Protein AF-A0A0J7KAT3-F1 (afdb_monomer_lite)

Secondary structure (DSSP, 8-state):
---HHHHHHHHHHHHHHHHHHHH------SSPPP--SGGGSHHHHHHHHHHHHHHHHHHTTSS-HHHHHHHHHHHHHHHHHHHHHHHHHHHHHHHHHHHTT-HHHHHHHHHHT-SS----------HHHHHHHHHHHHTTTTTTTTTTTTSSTTTSGGGS---SSTTS----------

Sequence (178 aa):
MDDVKTSWQKIRTNIMGAAEEALGKRKSSSNGRRNNTPWFRKEVRTLAEKKRYAYLQYRSKTITYREYKEVRNRVNEAIRQIKRDFWEKFSADMEYDLYGAQKRVWNMLRNRRKHVNELVQTTRITTDEWEKHFMELYKDDTGREETDNACEEEEEEARTPLLTRMTTLLTPKKYKGQ

Radius of gyration: 32.38 Å; chains: 1; bounding box: 51×66×101 Å

Structure (mmCIF, N/CA/C/O backbone):
data_AF-A0A0J7KAT3-F1
#
_entry.id   AF-A0A0J7KAT3-F1
#
loop_
_atom_site.group_PDB
_atom_site.id
_atom_site.type_symbol
_atom_site.label_atom_id
_atom_site.label_alt_id
_atom_site.label_comp_id
_atom_site.label_asym_id
_atom_site.label_entity_id
_atom_site.label_seq_id
_atom_site.pdbx_PDB_ins_code
_atom_site.Cartn_x
_atom_site.Cartn_y
_atom_site.Cartn_z
_atom_site.occupancy
_atom_site.B_iso_or_equiv
_atom_site.auth_seq_id
_atom_site.auth_comp_id
_atom_site.auth_asym_id
_atom_site.auth_atom_id
_atom_site.pdbx_PDB_model_num
ATOM 1 N N . MET A 1 1 ? 26.403 31.384 -46.906 1.00 66.12 1 MET A N 1
ATOM 2 C CA . MET A 1 1 ? 26.076 32.159 -45.694 1.00 66.12 1 MET A CA 1
ATOM 3 C C . MET A 1 1 ? 24.732 31.659 -45.230 1.00 66.12 1 MET A C 1
ATOM 5 O O . MET A 1 1 ? 23.780 31.773 -45.990 1.00 66.12 1 MET A O 1
ATOM 9 N N . ASP A 1 2 ? 24.683 31.007 -44.073 1.00 72.50 2 ASP A N 1
ATOM 10 C CA . ASP A 1 2 ? 23.401 30.577 -43.522 1.00 72.50 2 ASP A CA 1
ATOM 11 C C . ASP A 1 2 ? 22.597 31.822 -43.144 1.00 72.50 2 ASP A C 1
ATOM 13 O O . ASP A 1 2 ? 23.120 32.720 -42.484 1.00 72.50 2 ASP A O 1
ATOM 17 N N . ASP A 1 3 ? 21.335 31.875 -43.566 1.00 90.75 3 ASP A N 1
ATOM 18 C CA . ASP A 1 3 ? 20.399 32.901 -43.119 1.00 90.75 3 ASP A CA 1
ATOM 19 C C . ASP A 1 3 ? 20.289 32.862 -41.581 1.00 90.75 3 ASP A C 1
ATOM 21 O O . ASP A 1 3 ? 20.411 31.799 -40.954 1.00 90.75 3 ASP A O 1
ATOM 25 N N . VAL A 1 4 ? 20.057 34.020 -40.963 1.00 89.75 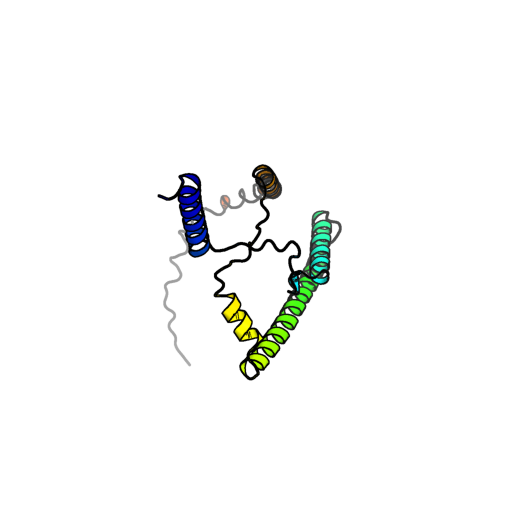4 VAL A N 1
ATOM 26 C CA . VAL A 1 4 ? 19.987 34.193 -39.501 1.00 89.75 4 VAL A CA 1
ATOM 27 C C . VAL A 1 4 ? 18.943 33.255 -38.890 1.00 89.75 4 VAL A C 1
ATOM 29 O O . VAL A 1 4 ? 19.113 32.720 -37.794 1.00 89.75 4 VAL A O 1
ATOM 32 N N . LYS A 1 5 ? 17.868 32.984 -39.631 1.00 91.44 5 LYS A N 1
ATOM 33 C CA . LYS A 1 5 ? 16.830 32.044 -39.216 1.00 91.44 5 LYS A CA 1
ATOM 34 C C . LYS A 1 5 ? 17.350 30.608 -39.148 1.00 91.44 5 LYS A C 1
ATOM 36 O O . LYS A 1 5 ? 17.100 29.909 -38.167 1.00 91.44 5 LYS A O 1
ATOM 41 N N . THR A 1 6 ? 18.110 30.178 -40.153 1.00 90.50 6 THR A N 1
ATOM 42 C CA . THR A 1 6 ? 18.722 28.841 -40.206 1.00 90.50 6 THR A CA 1
ATOM 43 C C . THR A 1 6 ? 19.768 28.629 -39.117 1.00 90.50 6 THR A C 1
ATOM 45 O O . THR A 1 6 ? 19.802 27.552 -38.521 1.00 90.50 6 THR A O 1
ATOM 48 N N . SER A 1 7 ? 20.593 29.633 -38.812 1.00 90.94 7 SER A N 1
ATOM 49 C CA . SER A 1 7 ? 21.585 29.529 -37.734 1.00 90.94 7 SER A CA 1
ATOM 50 C C . SER A 1 7 ? 20.919 29.442 -36.357 1.00 90.94 7 SER A C 1
ATOM 52 O O . SER A 1 7 ? 21.276 28.574 -35.557 1.00 90.94 7 SER A O 1
ATOM 54 N N . TRP A 1 8 ? 19.872 30.235 -36.111 1.00 92.12 8 TRP A N 1
ATOM 55 C CA . TRP A 1 8 ? 19.078 30.147 -34.883 1.00 92.12 8 TRP A CA 1
ATOM 56 C C . TRP A 1 8 ? 18.412 28.777 -34.704 1.00 92.12 8 TRP A C 1
ATOM 58 O O . TRP A 1 8 ? 18.391 28.213 -33.607 1.00 92.12 8 TRP A O 1
ATOM 68 N N . GLN A 1 9 ? 17.906 28.197 -35.793 1.00 94.12 9 GLN A N 1
ATOM 69 C CA . GLN A 1 9 ? 17.259 26.888 -35.758 1.00 94.12 9 GLN A CA 1
ATOM 70 C C . GLN A 1 9 ? 18.245 25.774 -35.385 1.00 94.12 9 GLN A C 1
ATOM 72 O O . GLN A 1 9 ? 17.905 24.929 -34.559 1.00 94.12 9 GLN A O 1
ATOM 77 N N . LYS A 1 10 ? 19.480 25.830 -35.906 1.00 94.56 10 LYS A N 1
ATOM 78 C CA . LYS A 1 10 ? 20.571 24.905 -35.547 1.00 94.56 10 LYS A CA 1
ATOM 79 C C . LYS A 1 10 ? 20.957 25.009 -34.067 1.00 94.56 10 LYS A C 1
ATOM 81 O O . LYS A 1 10 ? 21.149 23.992 -33.402 1.00 94.56 10 LYS A O 1
ATOM 86 N N . ILE A 1 11 ? 21.029 26.226 -33.524 1.00 93.50 11 ILE A N 1
ATOM 87 C CA . ILE A 1 11 ? 21.316 26.444 -32.096 1.00 93.50 11 ILE A CA 1
ATOM 88 C C . ILE A 1 11 ? 20.208 25.832 -31.239 1.00 93.50 11 ILE A C 1
ATOM 90 O O . ILE A 1 11 ? 20.484 25.071 -30.313 1.00 93.50 11 ILE A O 1
ATOM 94 N N . ARG A 1 12 ? 18.944 26.100 -31.583 1.00 94.00 12 ARG A N 1
ATOM 95 C CA . ARG A 1 12 ? 17.797 25.544 -30.864 1.00 94.00 12 ARG A CA 1
ATOM 96 C C . ARG A 1 12 ? 17.800 24.016 -30.873 1.00 94.00 12 ARG A C 1
ATOM 98 O O . ARG A 1 12 ? 17.580 23.420 -29.823 1.00 94.00 12 ARG A O 1
ATOM 105 N N . THR A 1 13 ? 18.051 23.377 -32.018 1.00 95.19 13 THR A N 1
ATOM 106 C CA . THR A 1 13 ? 18.095 21.907 -32.100 1.00 95.19 13 THR A CA 1
ATOM 107 C C . THR A 1 13 ? 19.231 21.323 -31.275 1.00 95.19 13 THR A C 1
ATOM 109 O O . THR A 1 13 ? 19.022 20.316 -30.608 1.00 95.19 13 THR A O 1
ATOM 112 N N . ASN A 1 14 ? 20.397 21.972 -31.254 1.00 93.62 14 ASN A N 1
ATOM 113 C CA . ASN A 1 14 ? 21.536 21.510 -30.464 1.00 93.62 14 ASN A CA 1
ATOM 114 C C . ASN A 1 14 ? 21.276 21.644 -28.961 1.00 93.62 14 ASN A C 1
ATOM 116 O O . ASN A 1 14 ? 21.549 20.710 -28.215 1.00 93.62 14 ASN A O 1
ATOM 120 N N . ILE A 1 15 ? 20.689 22.762 -28.521 1.00 92.62 15 ILE A N 1
ATOM 121 C CA . ILE A 1 15 ? 20.304 22.957 -27.116 1.00 92.62 15 ILE A CA 1
ATOM 122 C C . ILE A 1 15 ? 19.255 21.923 -26.705 1.00 92.62 15 ILE A C 1
ATOM 124 O O . ILE A 1 15 ? 19.382 21.307 -25.651 1.00 92.62 15 ILE A O 1
ATOM 128 N N . MET A 1 16 ? 18.231 21.704 -27.536 1.00 88.88 16 MET A N 1
ATOM 129 C CA . MET A 1 16 ? 17.208 20.700 -27.244 1.00 88.88 16 MET A CA 1
ATOM 130 C C . MET A 1 16 ? 17.791 19.283 -27.234 1.00 88.88 16 MET A C 1
ATOM 132 O O . MET A 1 16 ? 17.466 18.525 -26.331 1.00 88.88 16 MET A O 1
ATOM 136 N N . GLY A 1 17 ? 18.684 18.938 -28.166 1.00 87.81 17 GLY A N 1
ATOM 137 C CA . GLY A 1 17 ? 19.361 17.638 -28.200 1.00 87.81 17 GLY A CA 1
ATOM 138 C C . GLY A 1 17 ? 20.248 17.400 -26.978 1.00 87.81 17 GLY A C 1
ATOM 139 O O . GLY A 1 17 ? 20.122 16.367 -26.329 1.00 87.81 17 GLY A O 1
ATOM 140 N N . ALA A 1 18 ? 21.065 18.386 -26.599 1.00 87.50 18 ALA A N 1
ATOM 141 C CA . ALA A 1 18 ? 21.905 18.312 -25.404 1.00 87.50 18 ALA A CA 1
ATOM 142 C C . ALA A 1 18 ? 21.069 18.214 -24.118 1.00 87.50 18 ALA A C 1
ATOM 144 O O . ALA A 1 18 ? 21.393 17.442 -23.218 1.00 87.50 18 ALA A O 1
ATOM 145 N N . ALA A 1 19 ? 19.959 18.955 -24.035 1.00 80.06 19 ALA A N 1
ATOM 146 C CA . ALA A 1 19 ? 19.030 18.855 -22.914 1.00 80.06 19 ALA A CA 1
ATOM 147 C C . ALA A 1 19 ? 18.338 17.484 -22.868 1.00 80.06 19 ALA A C 1
ATOM 149 O O . ALA A 1 19 ? 18.191 16.912 -21.793 1.00 80.06 19 ALA A O 1
ATOM 150 N N . GLU A 1 20 ? 17.934 16.936 -24.015 1.00 79.81 20 GLU A N 1
ATOM 151 C CA . GLU A 1 20 ? 17.349 15.596 -24.110 1.00 79.81 20 GLU A CA 1
ATOM 152 C C . GLU A 1 20 ? 18.348 14.494 -23.737 1.00 79.81 20 GLU A C 1
ATOM 154 O O . GLU A 1 20 ? 17.946 13.506 -23.129 1.00 79.81 20 GLU A O 1
ATOM 159 N N . GLU A 1 21 ? 19.629 14.653 -24.064 1.00 78.06 21 GLU A N 1
ATOM 160 C CA . GLU A 1 21 ? 20.694 13.713 -23.703 1.00 78.06 21 GLU A CA 1
ATOM 161 C C . GLU A 1 21 ? 21.039 13.784 -22.208 1.00 78.06 21 GLU A C 1
ATOM 163 O O . GLU A 1 21 ? 21.147 12.749 -21.550 1.00 78.06 21 GLU A O 1
ATOM 168 N N . ALA A 1 22 ? 21.143 14.994 -21.651 1.00 73.75 22 ALA A N 1
ATOM 169 C CA . ALA A 1 22 ? 21.485 15.206 -20.247 1.00 73.75 22 ALA A CA 1
ATOM 170 C C . ALA A 1 22 ? 20.321 14.907 -19.284 1.00 73.75 22 ALA A C 1
ATOM 172 O O . ALA A 1 22 ? 20.538 14.358 -18.204 1.00 73.75 22 ALA A O 1
ATOM 173 N N . LEU A 1 23 ? 19.089 15.285 -19.648 1.00 76.44 23 LEU A N 1
ATOM 174 C CA . LEU A 1 23 ? 17.908 15.205 -18.775 1.00 76.44 23 LEU A CA 1
ATOM 175 C C . LEU A 1 23 ? 16.941 14.070 -19.152 1.00 76.44 23 LEU A C 1
ATOM 177 O O . LEU A 1 23 ? 16.124 13.664 -18.323 1.00 76.44 23 LEU A O 1
ATOM 181 N N . GLY A 1 24 ? 17.004 13.553 -20.384 1.00 68.50 24 GLY A N 1
ATOM 182 C CA . GLY A 1 24 ? 16.066 12.556 -20.904 1.00 68.50 24 GLY A CA 1
ATOM 183 C C . GLY A 1 24 ? 14.712 13.132 -21.357 1.00 68.50 24 GLY A C 1
ATOM 184 O O . GLY A 1 24 ? 14.418 14.320 -21.229 1.00 68.50 24 GLY A O 1
ATOM 185 N N . LYS A 1 25 ? 13.836 12.264 -21.890 1.00 65.81 25 LYS A N 1
ATOM 186 C CA . LYS A 1 25 ? 12.452 12.599 -22.300 1.00 65.81 25 LYS A CA 1
ATOM 187 C C . LYS A 1 25 ? 11.424 12.004 -21.347 1.00 65.81 25 LYS A C 1
ATOM 189 O O . LYS A 1 25 ? 11.468 10.818 -21.054 1.00 65.81 25 LYS A O 1
ATOM 194 N N . ARG A 1 26 ? 10.420 12.782 -20.939 1.00 65.31 26 ARG A N 1
ATOM 195 C CA . ARG A 1 26 ? 9.310 12.320 -20.085 1.00 65.31 26 ARG A CA 1
ATOM 196 C C . ARG A 1 26 ? 8.191 11.683 -20.919 1.00 65.31 26 ARG A C 1
ATOM 198 O O . ARG A 1 26 ? 7.730 12.278 -21.886 1.00 65.31 26 ARG A O 1
ATOM 205 N N . LYS A 1 27 ? 7.664 10.528 -20.495 1.00 61.75 27 LYS A N 1
ATOM 206 C CA . LYS A 1 27 ? 6.363 10.018 -20.974 1.00 61.75 27 LYS A CA 1
ATOM 207 C C . LYS A 1 27 ? 5.279 10.311 -19.939 1.00 61.75 27 LYS A C 1
ATOM 209 O O . LYS A 1 27 ? 5.275 9.721 -18.863 1.00 61.75 27 LYS A O 1
ATOM 214 N N . SER A 1 28 ? 4.345 11.206 -20.257 1.00 57.84 28 SER A N 1
ATOM 215 C CA . SER A 1 28 ? 3.089 11.328 -19.514 1.00 57.84 28 SER A CA 1
ATOM 216 C C . SER A 1 28 ? 2.139 10.217 -19.966 1.00 57.84 28 SER A C 1
ATOM 218 O O . SER A 1 28 ? 1.428 10.366 -20.956 1.00 57.84 28 SER A O 1
ATOM 220 N N . SER A 1 29 ? 2.150 9.075 -19.278 1.00 58.81 29 SER A N 1
ATOM 221 C CA . SER A 1 29 ? 1.086 8.082 -19.450 1.00 58.81 29 SER A CA 1
ATOM 222 C C . SER A 1 29 ? -0.119 8.535 -18.630 1.00 58.81 29 SER A C 1
ATOM 224 O O . SER A 1 29 ? -0.054 8.517 -17.404 1.00 58.81 29 SER A O 1
ATOM 226 N N . SER A 1 30 ? -1.209 8.948 -19.282 1.00 57.44 30 SER A N 1
ATOM 227 C CA . SER A 1 30 ? -2.484 9.251 -18.606 1.00 57.44 30 SER A CA 1
ATOM 228 C C . SER A 1 30 ? -3.140 8.001 -18.006 1.00 57.44 30 SER A C 1
ATOM 230 O O . SER A 1 30 ? -3.940 8.105 -17.083 1.00 57.44 30 SER A O 1
ATOM 232 N N . ASN A 1 31 ? -2.750 6.810 -18.471 1.00 57.25 31 ASN A N 1
ATOM 233 C CA . ASN A 1 31 ? -3.148 5.531 -17.897 1.00 57.25 31 ASN A CA 1
ATOM 234 C C . ASN A 1 31 ? -2.026 4.991 -17.005 1.00 57.25 31 ASN A C 1
ATOM 236 O O . ASN A 1 31 ? -1.170 4.213 -17.436 1.00 57.25 31 ASN A O 1
ATOM 240 N N . GLY A 1 32 ? -2.016 5.418 -15.744 1.00 58.28 32 GLY A N 1
ATOM 241 C CA . GLY A 1 32 ? -1.251 4.736 -14.706 1.00 58.28 32 GLY A CA 1
ATOM 242 C C . GLY A 1 32 ? -1.762 3.301 -14.576 1.00 58.28 32 GLY A C 1
ATOM 243 O O . GLY A 1 32 ? -2.956 3.071 -14.375 1.00 58.28 32 GLY A O 1
ATOM 244 N N . ARG A 1 33 ? -0.879 2.310 -14.727 1.00 63.38 33 ARG A N 1
ATOM 245 C CA . ARG A 1 33 ? -1.241 0.918 -14.432 1.00 63.38 33 ARG A CA 1
ATOM 246 C C . ARG A 1 33 ? -1.667 0.857 -12.968 1.00 63.38 33 ARG A C 1
ATOM 248 O O . ARG A 1 33 ? -0.940 1.333 -12.103 1.00 63.38 33 ARG A O 1
ATOM 255 N N . ARG A 1 34 ? -2.840 0.282 -12.689 1.00 62.41 34 ARG A N 1
ATOM 256 C CA . ARG A 1 34 ? -3.306 0.079 -11.310 1.00 62.41 34 ARG A CA 1
ATOM 257 C C . ARG A 1 34 ? -2.234 -0.692 -10.539 1.00 62.41 34 ARG A C 1
ATOM 259 O O . ARG A 1 34 ? -1.730 -1.698 -11.043 1.00 62.41 34 ARG A O 1
ATOM 266 N N . ASN A 1 35 ? -1.894 -0.226 -9.338 1.00 63.25 35 ASN A N 1
ATOM 267 C CA . ASN A 1 35 ? -0.923 -0.903 -8.484 1.00 63.25 35 ASN A CA 1
ATOM 268 C C . ASN A 1 35 ? -1.417 -2.334 -8.219 1.00 63.25 35 ASN A C 1
ATOM 270 O O . ASN A 1 35 ? -2.425 -2.534 -7.547 1.00 63.25 35 ASN A O 1
ATOM 274 N N . ASN A 1 36 ? -0.731 -3.331 -8.785 1.00 70.94 36 ASN A N 1
ATOM 275 C CA . ASN A 1 36 ? -1.149 -4.736 -8.707 1.00 70.94 36 ASN A CA 1
ATOM 276 C C . ASN A 1 36 ? -0.778 -5.391 -7.364 1.00 70.94 36 ASN A C 1
ATOM 278 O O . ASN A 1 36 ? -1.088 -6.559 -7.124 1.00 70.94 36 ASN A O 1
ATOM 282 N N . THR A 1 37 ? -0.09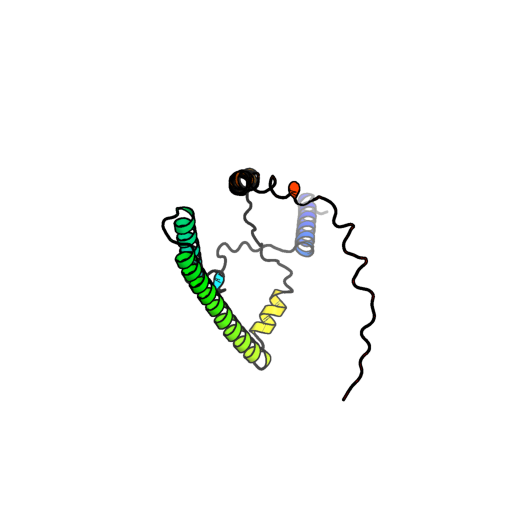2 -4.665 -6.479 1.00 82.81 37 THR A N 1
ATOM 283 C CA . THR A 1 37 ? 0.280 -5.228 -5.188 1.00 82.81 37 THR A CA 1
ATOM 284 C C . THR A 1 37 ? -0.967 -5.419 -4.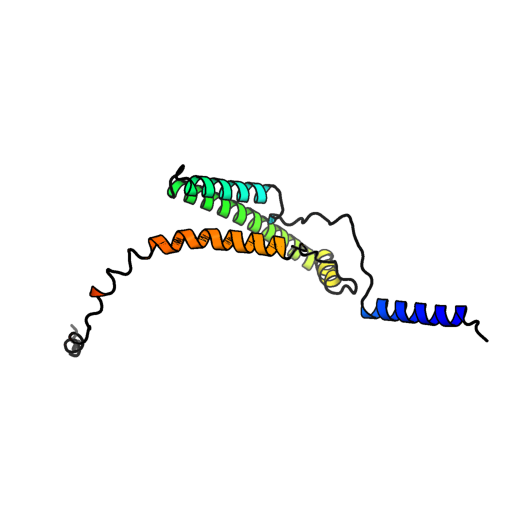316 1.00 82.81 37 THR A C 1
ATOM 286 O O . THR A 1 37 ? -1.877 -4.582 -4.320 1.00 82.81 37 THR A O 1
ATOM 289 N N . PRO A 1 38 ? -1.040 -6.520 -3.552 1.00 85.31 38 PRO A N 1
ATOM 290 C CA . PRO A 1 38 ? -2.240 -6.881 -2.803 1.00 85.31 38 PRO A CA 1
ATOM 291 C C . PRO A 1 38 ? -2.707 -5.815 -1.812 1.00 85.31 38 PRO A C 1
ATOM 293 O O . PRO A 1 38 ? -3.902 -5.676 -1.578 1.00 85.31 38 PRO A O 1
ATOM 296 N N . TRP A 1 39 ? -1.785 -5.029 -1.249 1.00 87.12 39 TRP A N 1
ATOM 297 C CA . TRP A 1 39 ? -2.115 -4.002 -0.257 1.00 87.12 39 TRP A CA 1
ATOM 298 C C . TRP A 1 39 ? -2.792 -2.751 -0.830 1.00 87.12 39 TRP A C 1
ATOM 300 O O . TRP A 1 39 ? -3.345 -1.978 -0.055 1.00 87.12 39 TRP A O 1
ATOM 310 N N . PHE A 1 40 ? -2.810 -2.565 -2.155 1.00 84.75 40 PHE A N 1
ATOM 311 C CA . PHE A 1 40 ? -3.611 -1.520 -2.811 1.00 84.75 40 PHE A CA 1
ATOM 312 C C . PHE A 1 40 ? -4.934 -2.050 -3.382 1.00 84.75 40 PHE A C 1
ATOM 314 O O . PHE A 1 40 ? -5.673 -1.310 -4.035 1.00 84.75 40 PHE A O 1
ATOM 321 N N . ARG A 1 41 ? -5.266 -3.325 -3.139 1.00 88.50 41 ARG A N 1
ATOM 322 C CA . ARG A 1 41 ? -6.544 -3.905 -3.562 1.00 88.50 41 ARG A CA 1
ATOM 323 C C . ARG A 1 41 ? -7.689 -3.440 -2.667 1.00 88.50 41 ARG A C 1
ATOM 325 O O . ARG A 1 41 ? -7.508 -3.104 -1.495 1.00 88.50 41 ARG A O 1
ATOM 332 N N . LYS A 1 42 ? -8.902 -3.494 -3.225 1.00 89.94 42 LYS A N 1
ATOM 333 C CA . LYS A 1 42 ? -10.146 -3.132 -2.529 1.00 89.94 42 LYS A CA 1
ATOM 334 C C . LYS A 1 42 ? -10.336 -3.928 -1.231 1.00 89.94 42 LYS A C 1
ATOM 336 O O . LYS A 1 42 ? -10.783 -3.364 -0.245 1.00 89.94 42 LYS A O 1
ATOM 341 N N . GLU A 1 43 ? -9.934 -5.195 -1.201 1.00 92.19 43 GLU A N 1
ATOM 342 C CA . GLU A 1 43 ? -10.047 -6.070 -0.024 1.00 92.19 43 GLU A CA 1
ATOM 343 C C . GLU A 1 43 ? -9.276 -5.527 1.189 1.00 92.19 43 GLU A C 1
ATOM 345 O O . GLU A 1 43 ? -9.846 -5.347 2.266 1.00 92.19 43 GLU A O 1
ATOM 350 N N . VAL A 1 44 ? -7.999 -5.171 1.008 1.00 94.00 44 VAL A N 1
ATOM 351 C CA . VAL A 1 44 ? -7.167 -4.611 2.087 1.00 94.00 44 VAL A CA 1
ATOM 352 C C . VAL A 1 44 ? -7.700 -3.253 2.529 1.00 94.00 44 VAL A C 1
ATOM 354 O O . VAL A 1 44 ? -7.718 -2.961 3.725 1.00 94.00 44 VAL A O 1
ATOM 357 N N . ARG A 1 45 ? -8.224 -2.459 1.589 1.00 93.50 45 ARG A N 1
ATOM 358 C CA . ARG A 1 45 ? -8.910 -1.204 1.905 1.00 93.50 45 ARG A CA 1
ATOM 359 C C . ARG A 1 45 ? -10.136 -1.435 2.792 1.00 93.50 45 ARG A C 1
ATOM 361 O O . ARG A 1 45 ? -10.241 -0.794 3.830 1.00 93.50 45 ARG A O 1
ATOM 368 N N . THR A 1 46 ? -11.001 -2.394 2.459 1.00 95.62 46 THR A N 1
ATOM 369 C CA . THR A 1 46 ? -12.180 -2.707 3.287 1.00 95.62 46 THR A CA 1
ATOM 370 C C . THR A 1 46 ? -11.804 -3.236 4.671 1.00 95.62 46 THR A C 1
ATOM 372 O O . THR A 1 46 ? -12.469 -2.927 5.656 1.00 95.62 46 THR A O 1
ATOM 375 N N . LEU A 1 47 ? -10.713 -4.000 4.782 1.00 96.06 47 LEU A N 1
ATOM 376 C CA . LEU A 1 47 ? -10.192 -4.469 6.067 1.00 96.06 47 LEU A CA 1
ATOM 377 C C . LEU A 1 47 ? -9.682 -3.297 6.919 1.00 96.06 47 LEU A C 1
ATOM 379 O O . LEU A 1 47 ? -9.996 -3.208 8.107 1.00 96.06 47 LEU A O 1
ATOM 383 N N . ALA A 1 48 ? -8.947 -2.367 6.307 1.00 94.81 48 ALA A N 1
ATOM 384 C CA . ALA A 1 48 ? -8.488 -1.150 6.969 1.00 94.81 48 ALA A CA 1
ATOM 385 C C . ALA A 1 48 ? -9.662 -0.257 7.411 1.00 94.81 48 ALA A C 1
ATOM 387 O O . ALA A 1 48 ? -9.652 0.252 8.532 1.00 94.81 48 ALA A O 1
ATOM 388 N N . GLU A 1 49 ? -10.701 -0.130 6.582 1.00 95.44 49 GLU A N 1
ATOM 389 C CA . GLU A 1 49 ? -11.938 0.588 6.911 1.00 95.44 49 GLU A CA 1
ATOM 390 C C . GLU A 1 49 ? -12.667 -0.055 8.102 1.00 95.44 49 GLU A C 1
ATOM 392 O O . GLU A 1 49 ? -13.035 0.658 9.033 1.00 95.44 49 GLU A O 1
ATOM 397 N N . LYS A 1 50 ? -12.780 -1.393 8.161 1.00 95.81 50 LYS A N 1
ATOM 398 C CA . LYS A 1 50 ? -13.350 -2.108 9.324 1.00 95.81 50 LYS A CA 1
ATOM 399 C C . LYS A 1 50 ? -12.583 -1.825 10.616 1.00 95.81 50 LYS A C 1
ATOM 401 O O . LYS A 1 50 ? -13.190 -1.576 11.655 1.00 95.81 50 LYS A O 1
ATOM 406 N N . LYS A 1 51 ? -11.248 -1.831 10.557 1.00 96.31 51 LYS A N 1
ATOM 407 C CA . LYS A 1 51 ? -10.395 -1.498 11.709 1.00 96.31 51 LYS A CA 1
ATOM 408 C C . LYS A 1 51 ? -10.575 -0.044 12.151 1.00 96.31 51 LYS A C 1
ATOM 410 O O . LYS A 1 51 ? -10.640 0.210 13.350 1.00 96.31 51 LYS A O 1
ATOM 415 N N . ARG A 1 52 ? -10.677 0.893 11.202 1.00 95.75 52 ARG A N 1
ATOM 416 C CA . ARG A 1 52 ? -10.956 2.309 11.486 1.00 95.75 52 ARG A CA 1
ATOM 417 C C . ARG A 1 52 ? -12.331 2.483 12.130 1.00 95.75 52 ARG A C 1
ATOM 419 O O . ARG A 1 52 ? -12.432 3.178 13.131 1.00 95.75 52 ARG A O 1
ATOM 426 N N . TYR A 1 53 ? -13.363 1.832 11.597 1.00 95.88 53 TYR A N 1
ATOM 427 C CA . TYR A 1 53 ? -14.722 1.902 12.133 1.00 95.88 53 TYR A CA 1
ATOM 428 C C . TYR A 1 53 ? -14.802 1.364 13.567 1.00 95.88 53 TYR A C 1
ATOM 430 O O . TYR A 1 53 ? -15.328 2.043 14.442 1.00 95.88 53 TYR A O 1
ATOM 438 N N . ALA A 1 54 ? -14.190 0.208 13.840 1.00 94.19 54 ALA A N 1
ATOM 439 C CA . ALA A 1 54 ? -14.121 -0.339 15.195 1.00 94.19 54 ALA A CA 1
ATOM 440 C C . ALA A 1 54 ? -13.362 0.588 16.162 1.00 94.19 54 ALA A C 1
ATOM 442 O O . ALA A 1 54 ? -13.759 0.743 17.311 1.00 94.19 54 ALA A O 1
ATOM 443 N N . TYR A 1 55 ? -12.293 1.248 15.704 1.00 94.75 55 TYR A N 1
ATOM 444 C CA . TYR A 1 55 ? -11.601 2.246 16.521 1.00 94.75 55 TYR A CA 1
ATOM 445 C C . TYR A 1 55 ? -12.491 3.458 16.835 1.00 94.75 55 TYR A C 1
ATOM 447 O O . TYR A 1 55 ? -12.508 3.909 17.976 1.00 94.75 55 TYR A O 1
ATOM 455 N N . LEU A 1 56 ? -13.266 3.953 15.863 1.00 96.56 56 LEU A N 1
ATOM 456 C CA . LEU A 1 56 ? -14.214 5.050 16.087 1.00 96.56 56 LEU A CA 1
ATOM 457 C C . LEU A 1 56 ? -15.304 4.662 17.091 1.00 96.56 56 LEU A C 1
ATOM 459 O O . LEU A 1 56 ? -15.584 5.448 17.987 1.00 96.56 56 LEU A O 1
ATOM 463 N N . GLN A 1 57 ? -15.850 3.446 16.996 1.00 94.88 57 GLN A N 1
ATOM 464 C CA . GLN A 1 57 ? -16.825 2.930 17.964 1.00 94.88 57 GLN A CA 1
ATOM 465 C C . GLN A 1 57 ? -16.245 2.795 19.378 1.00 94.88 57 GLN A C 1
ATOM 467 O O . GLN A 1 57 ? -16.936 3.031 20.368 1.00 94.88 57 GLN A O 1
ATOM 472 N N . TYR A 1 58 ? -14.973 2.409 19.487 1.00 94.62 58 TYR A N 1
ATOM 473 C CA . TYR A 1 58 ? -14.270 2.361 20.767 1.00 94.62 58 TYR A CA 1
ATOM 474 C C . TYR A 1 58 ? -14.034 3.773 21.322 1.00 94.62 58 TYR A C 1
ATOM 476 O O . TYR A 1 58 ? -14.292 4.021 22.498 1.00 94.62 58 TYR A O 1
ATOM 484 N N . ARG A 1 59 ? -13.620 4.723 20.469 1.00 94.25 59 ARG A N 1
ATOM 485 C CA . ARG A 1 59 ? -13.438 6.140 20.834 1.00 94.25 59 ARG A CA 1
ATOM 486 C C . ARG A 1 59 ? -14.756 6.777 21.287 1.00 94.25 59 ARG A C 1
ATOM 488 O O . ARG A 1 59 ? -14.749 7.537 22.248 1.00 94.25 59 ARG A O 1
ATOM 495 N N . SER A 1 60 ? -15.884 6.420 20.666 1.00 93.25 60 SER A N 1
ATOM 496 C CA . SER A 1 60 ? -17.230 6.843 21.082 1.00 93.25 60 SER A CA 1
ATOM 497 C C . SER A 1 60 ? -17.804 6.044 22.262 1.00 93.25 60 SER A C 1
ATOM 499 O O . SER A 1 60 ? -18.975 6.221 22.590 1.00 93.25 60 SER A O 1
ATOM 501 N N . LYS A 1 61 ? -17.011 5.164 22.899 1.00 91.62 61 LYS A N 1
ATOM 502 C CA . LYS A 1 61 ? -17.394 4.295 24.033 1.00 91.62 61 LYS A CA 1
ATOM 503 C C . LYS A 1 61 ? -18.610 3.394 23.757 1.00 91.62 61 LYS A C 1
ATOM 505 O O . LYS A 1 61 ? -19.274 2.941 24.683 1.00 91.62 61 LYS A O 1
ATOM 510 N N . THR A 1 62 ? -18.898 3.120 22.486 1.00 92.31 62 THR A N 1
ATOM 511 C CA . THR A 1 62 ? -20.009 2.258 22.055 1.00 92.31 62 THR A CA 1
ATOM 512 C C . THR A 1 62 ? -19.662 0.777 22.188 1.00 92.31 62 THR A C 1
ATOM 514 O O . THR A 1 62 ? -20.542 -0.038 22.440 1.00 92.31 62 THR A O 1
ATOM 517 N N . ILE A 1 63 ? -18.382 0.430 22.028 1.00 93.88 63 ILE A N 1
ATOM 518 C CA . ILE A 1 63 ? -17.859 -0.929 22.221 1.00 93.88 63 ILE A CA 1
ATOM 519 C C . ILE A 1 63 ? -16.761 -0.937 23.281 1.00 93.88 63 ILE A C 1
ATOM 521 O O . ILE A 1 63 ? -16.076 0.063 23.513 1.00 93.88 63 ILE A O 1
ATOM 525 N N . THR A 1 64 ? -16.548 -2.097 23.890 1.00 95.62 64 THR A N 1
ATOM 526 C CA . THR A 1 64 ? -15.467 -2.312 24.852 1.00 95.62 64 THR A CA 1
ATOM 527 C C . THR A 1 64 ? -14.105 -2.412 24.159 1.00 95.62 64 THR A C 1
ATOM 529 O O . THR A 1 64 ? -13.981 -2.807 22.995 1.00 95.62 64 THR A O 1
ATOM 532 N N . TYR A 1 65 ? -13.031 -2.124 24.902 1.00 94.38 65 TYR A N 1
ATOM 533 C CA . TYR A 1 65 ? -11.660 -2.287 24.401 1.00 94.38 65 TYR A CA 1
ATOM 534 C C . TYR A 1 65 ? -11.374 -3.720 23.919 1.00 94.38 65 TYR A C 1
ATOM 536 O O . TYR A 1 65 ? -10.646 -3.919 22.943 1.00 94.38 65 TYR A O 1
ATOM 544 N N . ARG A 1 66 ? -11.959 -4.726 24.585 1.00 95.75 66 ARG A N 1
ATOM 545 C CA . ARG A 1 66 ? -11.785 -6.141 24.232 1.00 95.75 66 ARG A CA 1
ATOM 546 C C . ARG A 1 66 ? -12.306 -6.428 22.824 1.00 95.75 66 ARG A C 1
ATOM 548 O O . ARG A 1 66 ? -11.580 -7.011 22.022 1.00 95.75 66 ARG A O 1
ATOM 555 N N . GLU A 1 67 ? -13.501 -5.944 22.504 1.00 93.50 67 GLU A N 1
ATOM 556 C CA . GLU A 1 67 ? -14.122 -6.111 21.185 1.00 93.50 67 GLU A CA 1
ATOM 557 C C . GLU A 1 67 ? -13.302 -5.422 20.089 1.00 93.50 67 GLU A C 1
ATOM 559 O O . GLU A 1 67 ? -13.001 -6.022 19.054 1.00 93.50 67 GLU A O 1
ATOM 564 N N . TYR A 1 68 ? -12.830 -4.196 20.342 1.00 95.75 68 TYR A N 1
ATOM 565 C CA . TYR A 1 68 ? -11.916 -3.511 19.426 1.00 95.75 68 TYR A CA 1
ATOM 566 C C . TYR A 1 68 ? -10.615 -4.297 19.203 1.00 95.75 68 TYR A C 1
ATOM 568 O O . TYR A 1 68 ? -10.176 -4.464 18.059 1.00 95.75 68 TYR A O 1
ATOM 576 N N . LYS A 1 69 ? -9.994 -4.804 20.276 1.00 96.69 69 LYS A N 1
ATOM 577 C CA . LYS A 1 69 ? -8.746 -5.579 20.210 1.00 96.69 69 LYS A CA 1
ATOM 578 C C . LYS A 1 69 ? -8.919 -6.837 19.363 1.00 96.69 69 LYS A C 1
ATOM 580 O O . LYS A 1 69 ? -8.044 -7.141 18.550 1.00 96.69 69 LYS A O 1
ATOM 585 N N . GLU A 1 70 ? -10.041 -7.535 19.506 1.00 96.75 70 GLU A N 1
ATOM 586 C CA . GLU A 1 70 ? -10.371 -8.698 18.683 1.00 96.75 70 GLU A CA 1
ATOM 587 C C . GLU A 1 70 ? -10.487 -8.334 17.201 1.00 96.75 70 GLU A C 1
ATOM 58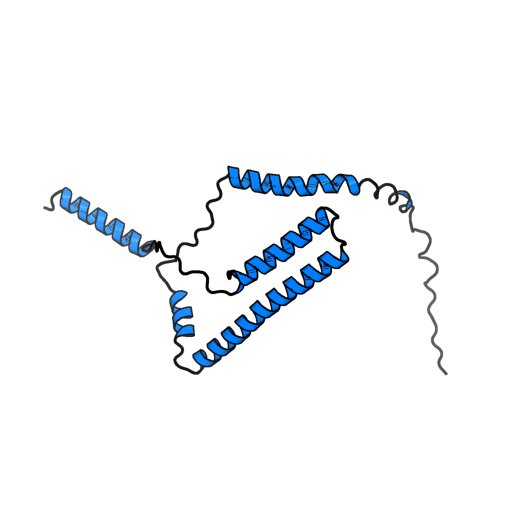9 O O . GLU A 1 70 ? -9.825 -8.958 16.367 1.00 96.75 70 GLU A O 1
ATOM 594 N N . VAL A 1 71 ? -11.250 -7.289 16.860 1.00 96.94 71 VAL A N 1
ATOM 595 C CA . VAL A 1 71 ? -11.399 -6.834 15.467 1.00 96.94 71 VAL A CA 1
ATOM 596 C C . VAL A 1 71 ? -10.054 -6.396 14.886 1.00 96.94 71 VAL A C 1
ATOM 598 O O . VAL A 1 71 ? -9.693 -6.808 13.780 1.00 96.94 71 VAL A O 1
ATOM 601 N N . ARG A 1 72 ? -9.264 -5.618 15.637 1.00 96.31 72 ARG A N 1
ATOM 602 C CA . ARG A 1 72 ? -7.917 -5.184 15.241 1.00 96.31 72 ARG A CA 1
ATOM 603 C C . ARG A 1 72 ? -7.013 -6.376 14.948 1.00 96.31 72 ARG A C 1
ATOM 605 O O . ARG A 1 72 ? -6.322 -6.366 13.931 1.00 96.31 72 ARG A O 1
ATOM 612 N N . ASN A 1 73 ? -6.999 -7.377 15.825 1.00 97.56 73 ASN A N 1
ATOM 613 C CA . ASN A 1 73 ? -6.152 -8.556 15.668 1.00 97.56 73 ASN A CA 1
ATOM 614 C C . ASN A 1 73 ? -6.582 -9.396 14.463 1.00 97.56 73 ASN A C 1
ATOM 616 O O . ASN A 1 73 ? -5.728 -9.735 13.649 1.00 97.56 73 ASN A O 1
ATOM 620 N N . ARG A 1 74 ? -7.888 -9.640 14.288 1.00 97.12 74 ARG A N 1
ATOM 621 C CA . ARG A 1 74 ? -8.433 -10.357 13.121 1.00 97.12 74 ARG A CA 1
ATOM 622 C C . ARG A 1 74 ? -8.080 -9.656 11.807 1.00 97.12 74 ARG A C 1
ATOM 624 O O . ARG A 1 74 ? -7.589 -10.297 10.883 1.00 97.12 74 ARG A O 1
ATOM 631 N N . VAL A 1 75 ? -8.270 -8.335 11.731 1.00 97.56 75 VAL A N 1
ATOM 632 C CA . VAL A 1 75 ? -7.915 -7.540 10.542 1.00 97.56 75 VAL A CA 1
ATOM 633 C C . VAL A 1 75 ? -6.411 -7.572 10.274 1.00 97.56 75 VAL A C 1
ATOM 635 O O . VAL A 1 75 ? -5.994 -7.786 9.137 1.00 97.56 75 VAL A O 1
ATOM 638 N N . ASN A 1 76 ? -5.587 -7.355 11.303 1.00 96.56 76 ASN A N 1
ATOM 639 C CA . ASN A 1 76 ? -4.135 -7.381 11.147 1.00 96.56 76 ASN A CA 1
ATOM 640 C C . ASN A 1 76 ? -3.661 -8.760 10.667 1.00 96.56 76 ASN A C 1
ATOM 642 O O . ASN A 1 76 ? -2.782 -8.823 9.812 1.00 96.56 76 ASN A O 1
ATOM 646 N N . GLU A 1 77 ? -4.248 -9.842 11.181 1.00 97.31 77 GLU A N 1
ATOM 647 C CA . GLU A 1 77 ? -3.913 -11.197 10.755 1.00 97.31 77 GLU A CA 1
ATOM 648 C C . GLU A 1 77 ? -4.305 -11.450 9.299 1.00 97.31 77 GLU A C 1
ATOM 650 O O . GLU A 1 77 ? -3.476 -11.914 8.522 1.00 97.31 77 GLU A O 1
ATOM 655 N N . ALA A 1 78 ? -5.501 -11.031 8.879 1.00 96.62 78 ALA A N 1
ATOM 656 C CA . ALA A 1 78 ? -5.919 -11.124 7.481 1.00 96.62 78 ALA A CA 1
ATOM 657 C C . ALA A 1 78 ? -4.977 -10.354 6.535 1.00 96.62 78 ALA A C 1
ATOM 659 O O . ALA A 1 78 ? -4.570 -10.872 5.498 1.00 96.62 78 ALA A O 1
ATOM 660 N N . ILE A 1 79 ? -4.563 -9.135 6.903 1.00 95.38 79 ILE A N 1
ATOM 661 C CA . ILE A 1 79 ? -3.604 -8.351 6.105 1.00 95.38 79 ILE A CA 1
ATOM 662 C C . ILE A 1 79 ? -2.237 -9.044 6.048 1.00 95.38 79 ILE A C 1
ATOM 664 O O . ILE A 1 79 ? -1.575 -9.007 5.008 1.00 95.38 79 ILE A O 1
ATOM 668 N N . ARG A 1 80 ? -1.794 -9.667 7.147 1.00 95.50 80 ARG A N 1
ATOM 669 C CA . ARG A 1 80 ? -0.548 -10.443 7.163 1.00 95.50 80 ARG A CA 1
ATOM 670 C C . ARG A 1 80 ? -0.637 -11.663 6.255 1.00 95.50 80 ARG A C 1
ATOM 672 O O . ARG A 1 80 ? 0.302 -11.854 5.493 1.00 95.50 80 ARG A O 1
ATOM 679 N N . GLN A 1 81 ? -1.737 -12.417 6.288 1.00 95.69 81 GLN A N 1
ATOM 680 C CA . GLN A 1 81 ? -1.958 -13.552 5.383 1.00 95.69 81 GLN A CA 1
ATOM 681 C C . GLN A 1 81 ? -1.884 -13.112 3.920 1.00 95.69 81 GLN A C 1
ATOM 683 O O . GLN A 1 81 ? -1.041 -13.597 3.181 1.00 95.69 81 GLN A O 1
ATOM 688 N N . ILE A 1 82 ? -2.636 -12.073 3.539 1.00 95.12 82 ILE A N 1
ATOM 689 C CA . ILE A 1 82 ? -2.621 -11.536 2.167 1.00 95.12 82 ILE A CA 1
ATOM 690 C C . ILE A 1 82 ? -1.201 -11.164 1.712 1.00 95.12 82 ILE A C 1
ATOM 692 O O . ILE A 1 82 ? -0.825 -11.382 0.558 1.00 95.12 82 ILE A O 1
ATOM 696 N N . LYS A 1 83 ? -0.401 -10.568 2.605 1.00 93.12 83 LYS A N 1
ATOM 697 C CA . LYS A 1 83 ? 0.996 -10.238 2.305 1.00 93.12 83 LYS A CA 1
ATOM 698 C C . LYS A 1 83 ? 1.858 -11.492 2.179 1.00 93.12 83 LYS A C 1
ATOM 700 O O . LYS A 1 83 ? 2.660 -11.542 1.253 1.00 93.12 83 LYS A O 1
ATOM 705 N N . ARG A 1 84 ? 1.711 -12.465 3.083 1.00 94.50 84 ARG A N 1
ATOM 706 C CA . ARG A 1 84 ? 2.453 -13.734 3.048 1.00 94.50 84 ARG A CA 1
ATOM 707 C C . ARG A 1 84 ? 2.167 -14.505 1.767 1.00 94.50 84 ARG A C 1
ATOM 709 O O . ARG A 1 84 ? 3.110 -14.758 1.032 1.00 94.50 84 ARG A O 1
ATOM 716 N N . ASP A 1 85 ? 0.898 -14.733 1.442 1.00 94.62 85 ASP A N 1
ATOM 717 C CA . ASP A 1 85 ? 0.476 -15.466 0.242 1.00 94.62 85 ASP A CA 1
ATOM 718 C C . ASP A 1 85 ? 1.032 -14.833 -1.037 1.00 94.62 85 ASP A C 1
ATOM 720 O O . ASP A 1 85 ? 1.407 -15.510 -1.993 1.00 94.62 85 ASP A O 1
ATOM 724 N N . PHE A 1 86 ? 1.071 -13.500 -1.081 1.00 93.50 86 PHE A N 1
ATOM 725 C CA . PHE A 1 86 ? 1.659 -12.793 -2.208 1.00 93.50 86 PHE A CA 1
ATOM 726 C C . PHE A 1 86 ? 3.169 -12.953 -2.270 1.00 93.50 86 PHE A C 1
ATOM 728 O O . PHE A 1 86 ? 3.692 -13.155 -3.360 1.00 93.50 86 PHE A O 1
ATOM 735 N N . TRP A 1 87 ? 3.865 -12.834 -1.139 1.00 92.00 87 TRP A N 1
ATOM 736 C CA . TRP A 1 87 ? 5.31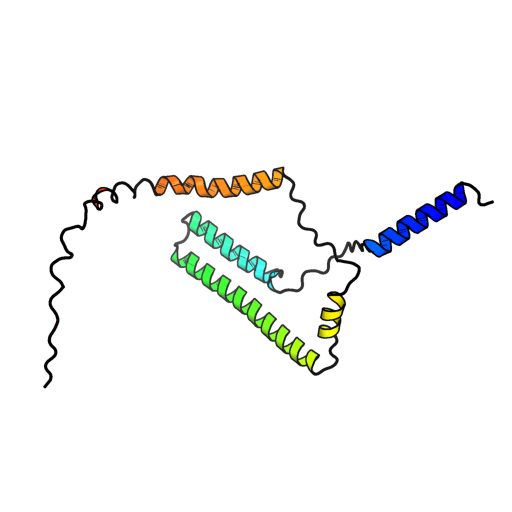4 -12.991 -1.104 1.00 92.00 87 TRP A CA 1
ATOM 737 C C . TRP A 1 87 ? 5.743 -14.412 -1.435 1.00 92.00 87 TRP A C 1
ATOM 739 O O . TRP A 1 87 ? 6.695 -14.556 -2.184 1.00 92.00 87 TRP A O 1
ATOM 749 N N . GLU A 1 88 ? 5.012 -15.420 -0.969 1.00 95.06 88 GLU A N 1
ATOM 750 C CA . GLU A 1 88 ? 5.244 -16.827 -1.293 1.00 95.06 88 GLU A CA 1
ATOM 751 C C . GLU A 1 88 ? 5.063 -17.096 -2.792 1.00 95.06 88 GLU A C 1
ATOM 753 O O . GLU A 1 88 ? 5.947 -17.651 -3.444 1.00 95.06 88 GLU A O 1
ATOM 758 N N . LYS A 1 89 ? 3.962 -16.610 -3.381 1.00 92.00 89 LYS A N 1
ATOM 759 C CA . LYS A 1 89 ? 3.746 -16.694 -4.835 1.00 92.00 89 LYS A CA 1
ATOM 760 C C . LYS A 1 89 ? 4.812 -15.932 -5.609 1.00 92.00 89 LYS A C 1
ATOM 762 O O . LYS A 1 89 ? 5.319 -16.425 -6.607 1.00 92.00 89 LYS A O 1
ATOM 767 N N . PHE A 1 90 ? 5.157 -14.731 -5.156 1.00 88.94 90 PHE A N 1
ATOM 768 C CA . PHE A 1 90 ? 6.169 -13.904 -5.798 1.00 88.94 90 PHE A CA 1
ATOM 769 C C . PHE A 1 90 ? 7.556 -14.551 -5.735 1.00 88.94 90 PHE A C 1
ATOM 771 O O . PHE A 1 90 ? 8.272 -14.514 -6.731 1.00 88.94 90 PHE A O 1
ATOM 778 N N . SER A 1 91 ? 7.942 -15.148 -4.604 1.00 89.88 91 SER A N 1
ATOM 779 C CA . SER A 1 91 ? 9.221 -15.846 -4.473 1.00 89.88 91 SER A CA 1
ATOM 780 C C . SER A 1 91 ? 9.262 -17.108 -5.323 1.00 89.88 91 SER A C 1
ATOM 782 O O . SER A 1 91 ? 10.237 -17.286 -6.042 1.00 89.88 91 SER A O 1
ATOM 784 N N . ALA A 1 92 ? 8.200 -17.920 -5.325 1.00 90.56 92 ALA A N 1
ATOM 785 C CA . ALA A 1 92 ? 8.115 -19.117 -6.164 1.00 90.56 92 ALA A CA 1
ATOM 786 C C . ALA A 1 92 ? 8.186 -18.766 -7.662 1.00 90.56 92 ALA A C 1
ATOM 788 O O . ALA A 1 92 ? 8.936 -19.371 -8.425 1.00 90.56 92 ALA A O 1
ATOM 789 N N . ASP A 1 93 ? 7.465 -17.720 -8.072 1.00 87.69 93 ASP A N 1
ATOM 790 C CA . ASP A 1 93 ? 7.513 -17.180 -9.429 1.00 87.69 93 ASP A CA 1
ATOM 791 C C . ASP A 1 93 ? 8.921 -16.691 -9.821 1.00 87.69 93 ASP A C 1
ATOM 793 O O . ASP A 1 93 ? 9.330 -16.821 -10.976 1.00 87.69 93 ASP A O 1
ATOM 797 N N . MET A 1 94 ? 9.638 -16.066 -8.883 1.00 84.75 94 MET A N 1
ATOM 798 C CA . MET A 1 94 ? 10.998 -15.562 -9.093 1.00 84.75 94 MET A CA 1
ATOM 799 C C . MET A 1 94 ? 12.028 -16.691 -9.144 1.00 84.75 94 MET A C 1
ATOM 801 O O . MET A 1 94 ? 12.942 -16.627 -9.961 1.00 84.75 94 MET A O 1
ATOM 805 N N . GLU A 1 95 ? 11.879 -17.715 -8.307 1.00 87.25 95 GLU A N 1
ATOM 806 C CA . GLU A 1 95 ? 12.726 -18.909 -8.301 1.00 87.25 95 GLU A CA 1
ATOM 807 C C . GLU A 1 95 ? 12.577 -19.681 -9.614 1.00 87.25 95 GLU A C 1
ATOM 809 O O . GLU A 1 95 ? 13.571 -19.972 -10.278 1.00 87.25 95 GLU A O 1
ATOM 814 N N . TYR A 1 96 ? 11.339 -19.899 -10.066 1.00 86.50 96 TYR A N 1
ATOM 815 C CA . TYR A 1 96 ? 11.071 -20.501 -11.371 1.00 86.50 96 TYR A CA 1
ATOM 816 C C . TYR A 1 96 ? 11.695 -19.698 -12.524 1.00 86.50 96 TYR A C 1
ATOM 818 O O . TYR A 1 96 ? 12.300 -20.269 -13.430 1.00 86.50 96 TYR A O 1
ATOM 826 N N . ASP A 1 97 ? 11.581 -18.365 -12.499 1.00 85.62 97 ASP A N 1
ATOM 827 C CA . ASP A 1 97 ? 12.149 -17.512 -13.549 1.00 85.62 97 ASP A CA 1
ATOM 828 C C . ASP A 1 97 ? 13.686 -17.479 -13.513 1.00 85.62 97 ASP A C 1
ATOM 830 O O . ASP A 1 97 ? 14.301 -17.392 -14.574 1.00 85.62 97 ASP A O 1
ATOM 834 N N . LEU A 1 98 ? 14.314 -17.599 -12.335 1.00 79.00 98 LEU A N 1
ATOM 835 C CA . LEU A 1 98 ? 15.774 -17.642 -12.184 1.00 79.00 98 LEU A CA 1
ATOM 836 C C . LEU A 1 98 ? 16.390 -18.852 -12.900 1.00 79.00 98 LEU A C 1
ATOM 838 O O . LEU A 1 98 ? 17.406 -18.700 -13.582 1.00 79.00 98 LEU A O 1
ATOM 842 N N . TYR A 1 99 ? 15.760 -20.021 -12.770 1.00 78.44 99 TYR A N 1
ATOM 843 C CA . TYR A 1 99 ? 16.195 -21.265 -13.416 1.00 78.44 99 TYR A CA 1
ATOM 844 C C . TYR A 1 99 ? 15.582 -21.482 -14.815 1.00 78.44 99 TYR A C 1
ATOM 846 O O . TYR A 1 99 ? 15.947 -22.432 -15.503 1.00 78.44 99 TYR A O 1
ATOM 854 N N . GLY A 1 100 ? 14.659 -20.611 -15.239 1.00 80.12 100 GLY A N 1
ATOM 855 C CA . GLY A 1 100 ? 13.957 -20.669 -16.524 1.00 80.12 100 GLY A CA 1
ATOM 856 C C . GLY A 1 100 ? 14.447 -19.637 -17.549 1.00 80.12 100 GLY A C 1
ATOM 857 O O . GLY A 1 100 ? 15.639 -19.412 -17.732 1.00 80.12 100 GLY A O 1
ATOM 858 N N . ALA A 1 101 ? 13.508 -18.988 -18.249 1.00 71.81 101 ALA A N 1
ATOM 859 C CA . ALA A 1 101 ? 13.797 -18.010 -19.308 1.00 71.81 101 ALA A CA 1
ATOM 860 C C . ALA A 1 101 ? 14.231 -16.613 -18.799 1.00 71.81 101 ALA A C 1
ATOM 862 O O . ALA A 1 101 ? 14.467 -15.717 -19.614 1.00 71.81 101 ALA A O 1
ATOM 863 N N . GLN A 1 102 ? 14.296 -16.404 -17.474 1.00 77.75 102 GLN A N 1
ATOM 864 C CA . GLN A 1 102 ? 14.772 -15.186 -16.795 1.00 77.75 102 GLN A CA 1
ATOM 865 C C . GLN A 1 102 ? 14.095 -13.878 -17.233 1.00 77.75 102 GLN A C 1
ATOM 867 O O . GLN A 1 102 ? 14.660 -12.787 -17.113 1.00 77.75 102 GLN A O 1
ATOM 872 N N . LYS A 1 103 ? 12.862 -13.932 -17.743 1.00 81.00 103 LYS A N 1
ATOM 873 C CA . LYS A 1 103 ? 12.204 -12.778 -18.371 1.00 81.00 103 LYS A CA 1
ATOM 874 C C . LYS A 1 103 ? 11.799 -11.720 -17.345 1.00 81.00 103 LYS A C 1
ATOM 876 O O . LYS A 1 103 ? 11.898 -10.526 -17.633 1.00 81.00 103 LYS A O 1
ATOM 881 N N . ARG A 1 104 ? 11.303 -12.105 -16.168 1.00 76.38 104 ARG A N 1
ATOM 882 C CA . ARG A 1 104 ? 10.871 -11.167 -15.111 1.00 76.38 104 ARG A CA 1
ATOM 883 C C . ARG A 1 104 ? 12.076 -10.573 -14.396 1.00 76.38 104 ARG A C 1
ATOM 885 O O . ARG A 1 104 ? 12.102 -9.355 -14.220 1.00 76.38 104 ARG A O 1
ATOM 892 N N . VAL A 1 105 ? 13.082 -11.387 -14.078 1.00 79.69 105 VAL A N 1
ATOM 893 C CA . VAL A 1 105 ? 14.363 -10.938 -13.507 1.00 79.69 105 VAL A CA 1
ATOM 894 C C . VAL A 1 105 ? 15.053 -9.957 -14.457 1.00 79.69 105 VAL A C 1
ATOM 896 O O . VAL A 1 105 ? 15.397 -8.842 -14.054 1.00 79.69 105 VAL A O 1
ATOM 899 N N . TRP A 1 106 ? 15.163 -10.305 -15.743 1.00 80.44 106 TRP A N 1
ATOM 900 C CA . TRP A 1 106 ? 15.756 -9.435 -16.759 1.00 80.44 106 TRP A CA 1
ATOM 901 C C . TRP A 1 106 ? 14.974 -8.136 -16.949 1.00 80.44 106 TRP A C 1
ATOM 903 O O . TRP A 1 106 ? 15.565 -7.057 -16.981 1.00 80.44 106 TRP A O 1
ATOM 913 N N . ASN A 1 107 ? 13.639 -8.196 -17.012 1.00 80.12 107 ASN A N 1
ATOM 914 C CA . ASN A 1 107 ? 12.811 -6.991 -17.078 1.00 80.12 107 ASN A CA 1
ATOM 915 C C . ASN A 1 107 ? 12.971 -6.116 -15.828 1.00 80.12 107 ASN A C 1
ATOM 917 O O . ASN A 1 107 ? 13.006 -4.894 -15.950 1.00 80.12 107 ASN A O 1
ATOM 921 N N . MET A 1 108 ? 13.092 -6.708 -14.636 1.00 76.06 108 MET A N 1
ATOM 922 C CA . MET A 1 108 ? 13.321 -5.970 -13.394 1.00 76.06 108 MET A CA 1
ATOM 923 C C . MET A 1 108 ? 14.678 -5.256 -13.418 1.00 76.06 108 MET A C 1
ATOM 925 O O . MET A 1 108 ? 14.739 -4.060 -13.132 1.00 76.06 108 MET A O 1
ATOM 929 N N . LEU A 1 109 ? 15.748 -5.948 -13.821 1.00 78.62 109 LEU A N 1
ATOM 930 C CA . LEU A 1 109 ? 17.095 -5.381 -13.931 1.00 78.62 109 LEU A CA 1
ATOM 931 C C . LEU A 1 109 ? 17.171 -4.294 -15.012 1.00 78.62 109 LEU A C 1
ATOM 933 O O . LEU A 1 109 ? 17.717 -3.214 -14.782 1.00 78.62 109 LEU A O 1
ATOM 937 N N . ARG A 1 110 ? 16.560 -4.538 -16.175 1.00 76.06 110 ARG A N 1
ATOM 938 C CA . ARG A 1 110 ? 16.490 -3.578 -17.282 1.00 76.06 110 ARG A CA 1
ATOM 939 C C . ARG A 1 110 ? 15.695 -2.332 -16.905 1.00 76.06 110 ARG A C 1
ATOM 941 O O . ARG A 1 110 ? 16.095 -1.226 -17.256 1.00 76.06 110 ARG A O 1
ATOM 948 N N . ASN A 1 111 ? 14.606 -2.488 -16.152 1.00 67.44 111 ASN A N 1
ATOM 949 C CA . ASN A 1 111 ? 13.800 -1.364 -15.682 1.00 67.44 111 ASN A CA 1
ATOM 950 C C . ASN A 1 111 ? 14.503 -0.511 -14.612 1.00 67.44 111 ASN A C 1
ATOM 952 O O . ASN A 1 111 ? 14.102 0.634 -14.431 1.00 67.44 111 ASN A O 1
ATOM 956 N N . ARG A 1 112 ? 15.558 -1.016 -13.953 1.00 69.06 112 ARG A N 1
ATOM 957 C CA . ARG A 1 112 ? 16.413 -0.213 -13.058 1.00 69.06 112 ARG A CA 1
ATOM 958 C C . ARG A 1 112 ? 17.390 0.698 -13.810 1.00 69.06 112 ARG A C 1
ATOM 960 O O . ARG A 1 112 ? 17.816 1.698 -13.252 1.00 69.06 112 ARG A O 1
ATOM 967 N N . ARG A 1 113 ? 17.738 0.375 -15.062 1.00 63.19 113 ARG A N 1
ATOM 968 C CA . ARG A 1 113 ? 18.690 1.130 -15.903 1.00 63.19 113 ARG A CA 1
ATOM 969 C C . ARG A 1 113 ? 17.991 1.971 -16.984 1.00 63.19 113 ARG A C 1
ATOM 971 O O . ARG A 1 113 ? 18.467 2.048 -18.115 1.00 63.19 113 ARG A O 1
ATOM 978 N N . LYS A 1 114 ? 16.825 2.558 -16.695 1.00 62.47 114 LYS A N 1
ATOM 979 C CA . LYS A 1 114 ? 16.143 3.430 -17.666 1.00 62.47 114 LYS A CA 1
ATOM 980 C C . LYS A 1 114 ? 16.758 4.836 -17.644 1.00 62.47 114 LYS A C 1
ATOM 982 O O . LYS A 1 114 ? 16.882 5.433 -16.587 1.00 62.47 114 LYS A O 1
ATOM 987 N N . HIS A 1 115 ? 17.056 5.378 -18.825 1.00 61.50 115 HIS A N 1
ATOM 988 C CA . HIS A 1 115 ? 17.413 6.791 -19.046 1.00 61.50 115 HIS A CA 1
ATOM 989 C C . HIS A 1 115 ? 16.192 7.732 -18.951 1.00 61.50 115 HIS A C 1
ATOM 991 O O . HIS A 1 115 ? 16.328 8.948 -18.950 1.00 61.50 115 HIS A O 1
ATOM 997 N N . VAL A 1 116 ? 14.982 7.161 -18.880 1.00 58.34 116 VAL A N 1
ATOM 998 C CA . VAL A 1 116 ? 13.714 7.865 -18.659 1.00 58.34 116 VAL A CA 1
ATOM 999 C C . VAL A 1 116 ? 13.098 7.351 -17.363 1.00 58.34 116 VAL A C 1
ATOM 1001 O O . VAL A 1 116 ? 12.638 6.207 -17.306 1.00 58.34 116 VAL A O 1
ATOM 1004 N N . ASN A 1 117 ? 13.072 8.198 -16.338 1.00 58.72 117 ASN A N 1
ATOM 1005 C CA . ASN A 1 117 ? 12.424 7.901 -15.064 1.00 58.72 117 ASN A CA 1
ATOM 1006 C C . ASN A 1 117 ? 10.905 8.117 -15.165 1.00 58.72 117 ASN A C 1
ATOM 1008 O O . ASN A 1 117 ? 10.432 9.098 -15.743 1.00 58.72 117 ASN A O 1
ATOM 1012 N N . GLU A 1 118 ? 10.126 7.193 -14.601 1.00 58.09 118 GLU A N 1
ATOM 1013 C CA . GLU A 1 118 ? 8.684 7.378 -14.420 1.00 58.09 118 GLU A CA 1
ATOM 1014 C C . GLU A 1 118 ? 8.463 8.425 -13.317 1.00 58.09 118 GLU A C 1
ATOM 1016 O O . GLU A 1 118 ? 9.093 8.371 -12.261 1.00 58.09 118 GLU A O 1
ATOM 1021 N N . LEU A 1 119 ? 7.599 9.414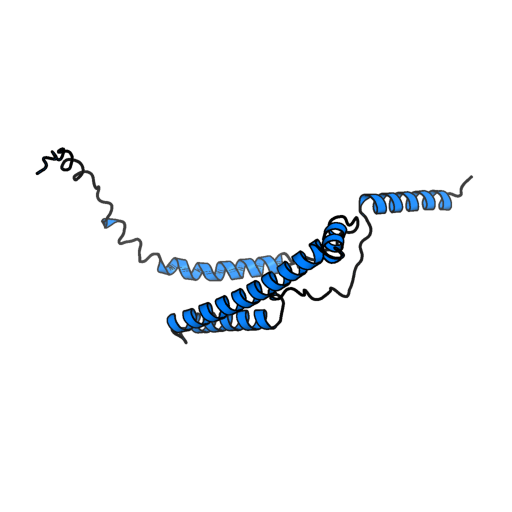 -13.569 1.00 53.97 119 LEU A N 1
ATOM 1022 C CA . LEU A 1 119 ? 7.283 10.445 -12.581 1.00 53.97 119 LEU A CA 1
ATOM 1023 C C . LEU A 1 119 ? 6.539 9.803 -11.404 1.00 53.97 119 LEU A C 1
ATOM 1025 O O . LEU A 1 119 ? 5.377 9.425 -11.545 1.00 53.97 119 LEU A O 1
ATOM 1029 N N . VAL A 1 120 ? 7.171 9.751 -10.232 1.00 53.03 120 VAL A N 1
ATOM 1030 C CA . VAL A 1 120 ? 6.449 9.579 -8.968 1.00 53.03 120 VAL A CA 1
ATOM 1031 C C . VAL A 1 120 ? 5.777 10.916 -8.676 1.00 53.03 120 VAL A C 1
ATOM 1033 O O . VAL A 1 120 ? 6.410 11.853 -8.197 1.00 53.03 120 VAL A O 1
ATOM 1036 N N . GLN A 1 121 ? 4.501 11.047 -9.039 1.00 50.84 121 GLN A N 1
ATOM 1037 C CA . GLN A 1 121 ? 3.692 12.158 -8.551 1.00 50.84 121 GLN A CA 1
ATOM 1038 C C . GLN A 1 121 ? 3.392 11.897 -7.080 1.00 50.84 121 GLN A C 1
ATOM 1040 O O . GLN A 1 121 ? 2.412 11.237 -6.744 1.00 50.84 121 GLN A O 1
ATOM 1045 N N . THR A 1 122 ? 4.238 12.417 -6.197 1.00 56.91 122 THR A N 1
ATOM 1046 C CA . THR A 1 122 ? 3.782 12.748 -4.850 1.00 56.91 122 THR A CA 1
ATOM 1047 C C . THR A 1 122 ? 2.619 13.722 -5.016 1.00 56.91 122 THR A C 1
ATOM 1049 O O . THR A 1 122 ? 2.685 14.626 -5.857 1.00 56.91 122 THR A O 1
ATOM 1052 N N . THR A 1 123 ? 1.533 13.523 -4.272 1.00 63.97 123 THR A N 1
ATOM 1053 C CA . THR A 1 123 ? 0.448 14.505 -4.198 1.00 63.97 123 THR A CA 1
ATOM 1054 C C . THR A 1 123 ? 1.070 15.866 -3.908 1.00 63.97 123 THR A C 1
ATOM 1056 O O . THR A 1 123 ? 1.779 16.023 -2.915 1.00 63.97 123 THR A O 1
ATOM 1059 N N . ARG A 1 124 ? 0.873 16.832 -4.813 1.00 61.34 124 ARG A N 1
ATOM 1060 C CA . ARG A 1 124 ? 1.252 18.227 -4.579 1.00 61.34 124 ARG A CA 1
ATOM 1061 C C . ARG A 1 124 ? 0.245 18.796 -3.590 1.00 61.34 124 ARG A C 1
ATOM 1063 O O . ARG A 1 124 ? -0.707 19.444 -3.998 1.00 61.34 124 ARG A O 1
ATOM 1070 N N . ILE A 1 125 ? 0.430 18.443 -2.326 1.00 74.50 125 ILE A N 1
ATOM 1071 C CA . ILE A 1 125 ? -0.330 18.996 -1.215 1.00 74.50 125 ILE A CA 1
ATOM 1072 C C . ILE A 1 125 ? 0.079 20.465 -1.135 1.00 74.50 125 ILE A C 1
ATOM 1074 O O . ILE A 1 125 ? 1.277 20.772 -1.085 1.00 74.50 125 ILE A O 1
ATOM 1078 N N . THR A 1 126 ? -0.893 21.365 -1.232 1.00 82.88 126 THR A N 1
ATOM 1079 C CA . THR A 1 126 ? -0.634 22.800 -1.084 1.00 82.88 126 THR A CA 1
ATOM 1080 C C . THR A 1 126 ? -0.230 23.103 0.356 1.00 82.88 126 THR A C 1
ATOM 1082 O O . THR A 1 126 ? -0.505 22.322 1.267 1.00 82.88 126 THR A O 1
ATOM 1085 N N . THR A 1 127 ? 0.443 24.229 0.586 1.00 81.44 127 THR A N 1
ATOM 1086 C CA . THR A 1 127 ? 0.835 24.639 1.944 1.00 81.44 127 THR A CA 1
ATOM 1087 C C . THR A 1 127 ? -0.377 24.698 2.882 1.00 81.44 127 THR A C 1
ATOM 1089 O O . THR A 1 127 ? -0.286 24.239 4.014 1.00 81.44 127 THR A O 1
ATOM 1092 N N . ASP A 1 128 ? -1.532 25.131 2.373 1.00 84.56 128 ASP A N 1
ATOM 1093 C CA . ASP A 1 128 ? -2.789 25.223 3.125 1.00 84.56 128 ASP A CA 1
ATOM 1094 C C . ASP A 1 128 ? -3.350 23.841 3.513 1.00 84.56 128 ASP A C 1
ATOM 1096 O O . ASP A 1 128 ? -3.857 23.640 4.617 1.00 84.56 128 ASP A O 1
ATOM 1100 N N . GLU A 1 129 ? -3.255 22.853 2.616 1.00 84.69 129 GLU A N 1
ATOM 1101 C CA . GLU A 1 129 ? -3.645 21.471 2.920 1.00 84.69 129 GLU A CA 1
ATOM 1102 C C . GLU A 1 129 ? -2.688 20.841 3.938 1.00 84.69 129 GLU A C 1
ATOM 1104 O O . GLU A 1 129 ? -3.129 20.109 4.827 1.00 84.69 129 GLU A O 1
ATOM 1109 N N . TRP A 1 130 ? -1.394 21.164 3.855 1.00 85.00 130 TRP A N 1
ATOM 1110 C CA . TRP A 1 130 ? -0.413 20.776 4.865 1.00 85.00 130 TRP A CA 1
ATOM 1111 C C . TRP A 1 130 ? -0.748 21.372 6.222 1.00 85.00 130 TRP A C 1
ATOM 1113 O O . TRP A 1 130 ? -0.810 20.634 7.200 1.00 85.00 130 TRP A O 1
ATOM 1123 N N . GLU A 1 131 ? -1.010 22.674 6.283 1.00 87.19 131 GLU A N 1
ATOM 1124 C CA . GLU A 1 131 ? -1.378 23.365 7.514 1.00 87.19 131 GLU A CA 1
ATOM 1125 C C . GLU A 1 131 ? -2.635 22.751 8.134 1.00 87.19 131 GLU A C 1
ATOM 1127 O O . GLU A 1 131 ? -2.666 22.469 9.330 1.00 87.19 131 GLU A O 1
ATOM 1132 N N . LYS A 1 132 ? -3.640 22.421 7.316 1.00 90.06 132 LYS A N 1
ATOM 1133 C CA . LYS A 1 132 ? -4.847 21.732 7.778 1.00 90.06 132 LYS A CA 1
ATOM 1134 C C . LYS A 1 132 ? -4.549 20.347 8.352 1.00 90.06 132 LYS A C 1
ATOM 1136 O O . LYS A 1 132 ? -5.074 20.015 9.413 1.00 90.06 132 LYS A O 1
ATOM 1141 N N . HIS A 1 133 ? -3.717 19.553 7.678 1.00 84.56 133 HIS A N 1
ATOM 1142 C CA . HIS A 1 133 ? -3.301 18.241 8.174 1.00 84.56 133 HIS A CA 1
ATOM 1143 C C . HIS A 1 133 ? -2.478 18.346 9.465 1.00 84.56 133 HIS A C 1
ATOM 1145 O O . HIS A 1 133 ? -2.708 17.572 10.390 1.00 84.56 133 HIS A O 1
ATOM 1151 N N . PHE A 1 134 ? -1.571 19.321 9.569 1.00 81.75 134 PHE A N 1
ATOM 1152 C CA . PHE A 1 134 ? -0.802 19.585 10.788 1.00 81.75 134 PHE A CA 1
ATOM 1153 C C . PHE A 1 134 ? -1.711 20.011 11.942 1.00 81.75 134 PHE A C 1
ATOM 1155 O O . PHE A 1 134 ? -1.639 19.436 13.023 1.00 81.75 134 PHE A O 1
ATOM 1162 N N . MET A 1 135 ? -2.625 20.950 11.706 1.00 86.06 135 MET A N 1
ATOM 1163 C CA . MET A 1 135 ? -3.601 21.388 12.703 1.00 86.06 135 MET A CA 1
ATOM 1164 C C . MET A 1 135 ? -4.520 20.249 13.159 1.00 86.06 135 MET A C 1
ATOM 1166 O O . MET A 1 135 ? -4.903 20.202 14.321 1.00 86.06 135 MET A O 1
ATOM 1170 N N . GLU A 1 136 ? -4.897 19.330 12.267 1.00 87.75 136 GLU A N 1
ATOM 1171 C CA . GLU A 1 136 ? -5.678 18.138 12.620 1.00 87.75 136 GLU A CA 1
ATOM 1172 C C . GLU A 1 136 ? -4.890 17.179 13.526 1.00 87.75 136 GLU A C 1
ATOM 1174 O O . GLU A 1 136 ? -5.468 16.634 14.461 1.00 87.75 136 GLU A O 1
ATOM 1179 N N . LEU A 1 137 ? -3.578 17.036 13.310 1.00 79.06 137 LEU A N 1
ATOM 1180 C CA . LEU A 1 137 ? -2.703 16.232 14.171 1.00 79.06 137 LEU A CA 1
ATOM 1181 C C . LEU A 1 137 ? -2.531 16.848 15.568 1.00 79.06 137 LEU A C 1
ATOM 1183 O O . LEU A 1 137 ? -2.624 16.128 16.556 1.00 79.06 137 LEU A O 1
ATOM 1187 N N . TYR A 1 138 ? -2.348 18.168 15.669 1.00 75.56 138 TYR A N 1
ATOM 1188 C CA . TYR A 1 138 ? -2.189 18.848 16.964 1.00 75.56 138 TYR A CA 1
ATOM 1189 C C . TYR A 1 138 ? -3.484 18.921 17.788 1.00 75.56 138 TYR A C 1
ATOM 1191 O O . TYR A 1 138 ? -3.429 18.970 19.014 1.00 75.56 138 TYR A O 1
ATOM 1199 N N . LYS A 1 139 ? -4.658 18.872 17.147 1.00 70.75 139 LYS A N 1
ATOM 1200 C CA . LYS A 1 139 ? -5.958 18.815 17.844 1.00 70.75 139 LYS A CA 1
ATOM 1201 C C . LYS A 1 139 ? -6.196 17.504 18.599 1.00 70.75 139 LYS A C 1
ATOM 1203 O O . LYS A 1 139 ? -7.060 17.473 19.470 1.00 70.75 139 LYS A O 1
ATOM 1208 N N . ASP A 1 140 ? -5.478 16.434 18.255 1.00 59.00 140 ASP A N 1
ATOM 1209 C CA . ASP A 1 140 ? -5.570 15.150 18.958 1.00 59.00 140 ASP A CA 1
ATOM 1210 C C . ASP A 1 140 ? -4.625 15.073 20.186 1.00 59.00 140 ASP A C 1
ATOM 1212 O O . ASP A 1 140 ? -4.881 14.247 21.062 1.00 59.00 140 ASP A O 1
ATOM 1216 N N . ASP A 1 141 ? -3.601 15.939 20.304 1.00 55.53 141 ASP A N 1
ATOM 1217 C CA . ASP A 1 141 ? -2.674 15.981 21.460 1.00 55.53 141 ASP A CA 1
ATOM 1218 C C . ASP A 1 141 ? -3.105 16.971 22.559 1.00 55.53 141 ASP A C 1
ATOM 1220 O O . ASP A 1 141 ? -2.918 16.692 23.743 1.00 55.53 141 ASP A O 1
ATOM 1224 N N . THR A 1 142 ? -3.782 18.075 22.222 1.00 51.94 142 THR A N 1
ATOM 1225 C CA . THR A 1 142 ? -4.248 19.050 23.233 1.00 51.94 142 THR A CA 1
ATOM 1226 C C . THR A 1 142 ? -5.370 18.533 24.139 1.00 51.94 142 THR A C 1
ATOM 1228 O O . THR A 1 142 ? -5.677 19.155 25.147 1.00 51.94 142 THR A O 1
ATOM 1231 N N . GLY A 1 143 ? -5.975 17.385 23.819 1.00 50.94 143 GLY A N 1
ATOM 1232 C CA . GLY A 1 143 ? -6.914 16.687 24.706 1.00 50.94 143 GLY A CA 1
ATOM 1233 C C . GLY A 1 143 ? -6.265 15.631 25.606 1.00 50.94 143 GLY A C 1
ATOM 1234 O O . GLY A 1 143 ? -6.987 14.918 26.302 1.00 50.94 143 GLY A O 1
ATOM 1235 N N . ARG A 1 144 ? -4.937 15.464 25.544 1.00 47.47 144 ARG A N 1
ATOM 1236 C CA . ARG A 1 144 ? -4.204 14.430 26.287 1.00 47.47 144 ARG A CA 1
ATOM 1237 C C . ARG A 1 144 ? -3.380 14.991 27.444 1.00 47.47 144 ARG A C 1
ATOM 1239 O O . ARG A 1 144 ? -3.209 14.297 28.435 1.00 47.47 144 ARG A O 1
ATOM 1246 N N . GLU A 1 145 ? -2.957 16.250 27.359 1.00 46.41 145 GLU A N 1
ATOM 1247 C CA . GLU A 1 145 ? -2.170 16.898 28.419 1.00 46.41 145 GLU A CA 1
ATOM 1248 C C . GLU A 1 145 ? -2.994 17.275 29.665 1.00 46.41 145 GLU A C 1
ATOM 1250 O O . GLU A 1 145 ? -2.432 17.468 30.738 1.00 46.41 145 GLU A O 1
ATOM 1255 N N . GLU A 1 146 ? -4.329 17.314 29.592 1.00 45.56 146 GLU A N 1
ATOM 1256 C CA . GLU A 1 146 ? -5.157 17.596 30.779 1.00 45.56 146 GLU A CA 1
ATOM 1257 C C . GLU A 1 146 ? -5.340 16.384 31.709 1.00 45.56 146 GLU A C 1
ATOM 1259 O O . GLU A 1 146 ? -5.752 16.558 32.854 1.00 45.56 146 GLU A O 1
ATOM 1264 N N . THR A 1 147 ? -5.027 15.157 31.271 1.00 45.62 147 THR A N 1
ATOM 1265 C CA . THR A 1 147 ? -5.174 13.961 32.125 1.00 45.62 147 THR A CA 1
ATOM 1266 C C . THR A 1 147 ? -3.908 13.559 32.869 1.00 45.62 147 THR A C 1
ATOM 1268 O O . THR A 1 147 ? -3.995 12.741 33.782 1.00 45.62 147 THR A O 1
ATOM 1271 N N . ASP A 1 148 ? -2.760 14.136 32.517 1.00 42.94 148 ASP A N 1
ATOM 1272 C CA . ASP A 1 148 ? -1.468 13.725 33.076 1.00 42.94 148 ASP A CA 1
ATOM 1273 C C . ASP A 1 148 ? -1.054 14.609 34.274 1.00 42.94 148 ASP A C 1
ATOM 1275 O O . ASP A 1 148 ? -0.352 14.147 35.170 1.00 42.94 148 ASP A O 1
ATOM 1279 N N . ASN A 1 149 ? -1.635 15.811 34.410 1.00 42.03 149 ASN A N 1
ATOM 1280 C CA . ASN A 1 149 ? -1.416 16.709 35.557 1.00 42.03 149 ASN A CA 1
ATOM 1281 C C . ASN A 1 149 ? -2.072 16.249 36.876 1.00 42.03 149 ASN A C 1
ATOM 1283 O O . ASN A 1 149 ? -1.863 16.874 37.909 1.00 42.03 149 ASN A O 1
ATOM 1287 N N . ALA A 1 150 ? -2.861 15.170 36.874 1.00 39.34 150 ALA A N 1
ATOM 1288 C CA . ALA A 1 150 ? -3.383 14.571 38.108 1.00 39.34 150 ALA A CA 1
ATOM 1289 C C . ALA A 1 150 ? -2.451 13.492 38.693 1.00 39.34 150 ALA A C 1
ATOM 1291 O O . ALA A 1 150 ? -2.734 12.970 39.767 1.00 39.34 150 ALA A O 1
ATOM 1292 N N . CYS A 1 151 ? -1.374 13.122 37.988 1.00 33.03 151 CYS A N 1
ATOM 1293 C CA . CYS A 1 151 ? -0.490 12.028 38.395 1.00 33.03 151 CYS A CA 1
ATOM 1294 C C . CYS A 1 151 ? 0.878 12.505 38.917 1.00 33.03 151 CYS A C 1
ATOM 1296 O O . CYS A 1 151 ? 1.611 11.703 39.488 1.00 33.03 151 CYS A O 1
ATOM 1298 N N . GLU A 1 152 ? 1.217 13.788 38.749 1.00 39.53 152 GLU A N 1
ATOM 1299 C CA . GLU A 1 152 ? 2.521 14.334 39.155 1.00 39.53 152 GLU A CA 1
ATOM 1300 C C . GLU A 1 152 ? 2.571 14.794 40.626 1.00 39.53 152 GLU A C 1
ATOM 1302 O O . GLU A 1 152 ? 3.659 14.864 41.194 1.00 39.53 152 GLU A O 1
ATOM 1307 N N . GLU A 1 153 ? 1.429 15.013 41.294 1.00 43.66 153 GLU A N 1
ATOM 1308 C CA . GLU A 1 153 ? 1.420 15.385 42.723 1.00 43.66 153 GLU A CA 1
ATOM 1309 C C . GLU A 1 153 ? 1.778 14.215 43.665 1.00 43.66 153 GLU A C 1
ATOM 1311 O O . GLU A 1 153 ? 2.242 14.456 44.777 1.00 43.66 153 GLU A O 1
ATOM 1316 N N . GLU A 1 154 ? 1.656 12.950 43.235 1.00 46.59 154 GLU A N 1
ATOM 1317 C CA . GLU A 1 154 ? 2.040 11.797 44.074 1.00 46.59 154 GLU A CA 1
ATOM 1318 C C . GLU A 1 154 ? 3.515 11.369 43.918 1.00 46.59 154 GLU A C 1
ATOM 1320 O O . GLU A 1 154 ? 4.045 10.651 44.770 1.00 46.59 154 GLU A O 1
ATOM 1325 N N . GLU A 1 155 ? 4.229 11.821 42.879 1.00 47.62 155 GLU A N 1
ATOM 1326 C CA . GLU A 1 155 ? 5.641 11.445 42.679 1.00 47.62 155 GLU A CA 1
ATOM 1327 C C . GLU A 1 155 ? 6.637 12.325 43.462 1.00 47.62 155 GLU A C 1
ATOM 1329 O O . GLU A 1 155 ? 7.777 11.904 43.699 1.00 47.62 155 GLU A O 1
ATOM 1334 N N . GLU A 1 156 ? 6.232 13.511 43.931 1.00 45.81 156 GLU A N 1
ATOM 1335 C CA . GLU A 1 156 ? 7.114 14.405 44.698 1.00 45.81 156 GLU A CA 1
ATOM 1336 C C . GLU A 1 156 ? 7.321 13.956 46.159 1.00 45.81 156 GLU A C 1
ATOM 1338 O O . GLU A 1 156 ? 8.398 14.172 46.724 1.00 45.81 156 GLU A O 1
ATOM 1343 N N . GLU A 1 157 ? 6.369 13.229 46.758 1.00 47.50 157 GLU A N 1
ATOM 1344 C CA . GLU A 1 157 ? 6.491 12.722 48.137 1.00 47.50 157 GLU A CA 1
ATOM 1345 C C . GLU A 1 157 ? 7.449 11.511 48.243 1.00 47.50 157 GLU A C 1
ATOM 1347 O O . GLU A 1 157 ? 8.091 11.281 49.274 1.00 47.50 157 GLU A O 1
ATOM 1352 N N . ALA A 1 158 ? 7.659 10.780 47.142 1.00 49.94 158 ALA A N 1
ATOM 1353 C CA . ALA A 1 158 ? 8.573 9.634 47.080 1.00 49.94 158 ALA A CA 1
ATOM 1354 C C . ALA A 1 158 ? 10.061 10.020 46.913 1.00 49.94 158 ALA A C 1
ATOM 1356 O O . ALA A 1 158 ? 10.938 9.152 46.955 1.00 49.94 158 ALA A O 1
ATOM 1357 N N . ARG A 1 159 ? 10.377 11.314 46.742 1.00 47.50 159 ARG A N 1
ATOM 1358 C CA . ARG A 1 159 ? 11.740 11.834 46.512 1.00 47.50 159 ARG A CA 1
ATOM 1359 C C . ARG A 1 159 ? 12.491 12.256 47.780 1.00 47.50 159 ARG A C 1
ATOM 1361 O O . ARG A 1 159 ? 13.453 13.021 47.713 1.00 47.50 159 ARG A O 1
ATOM 1368 N N . THR A 1 160 ? 12.128 11.708 48.937 1.00 52.03 160 THR A N 1
ATOM 1369 C CA . THR A 1 160 ? 12.984 11.769 50.133 1.00 52.03 160 THR A CA 1
ATOM 1370 C C . THR A 1 160 ? 14.116 10.716 50.038 1.00 52.03 160 THR A C 1
ATOM 1372 O O . THR A 1 160 ? 13.901 9.603 49.556 1.00 52.03 160 THR A O 1
ATOM 1375 N N . PRO A 1 161 ? 15.377 11.044 50.393 1.00 47.91 161 PRO A N 1
ATOM 1376 C CA . PRO A 1 161 ? 16.555 10.368 49.837 1.00 47.91 161 PRO A CA 1
ATOM 1377 C C . PRO A 1 161 ? 16.851 8.976 50.426 1.00 47.91 161 PRO A C 1
ATOM 1379 O O . PRO A 1 161 ? 17.037 8.799 51.629 1.00 47.91 161 PRO A O 1
ATOM 1382 N N . LEU A 1 162 ? 17.048 8.000 49.531 1.00 43.81 162 LEU A N 1
ATOM 1383 C CA . LEU A 1 162 ? 17.540 6.636 49.781 1.00 43.81 162 LEU A CA 1
ATOM 1384 C C . LEU A 1 162 ? 19.048 6.586 50.135 1.00 43.81 162 LEU A C 1
ATOM 1386 O O . LEU A 1 162 ? 19.807 5.834 49.526 1.00 43.81 162 LEU A O 1
ATOM 1390 N N . LEU A 1 163 ? 19.511 7.355 51.129 1.00 43.72 163 LEU A N 1
ATOM 1391 C CA . LEU A 1 163 ? 20.919 7.346 51.578 1.00 43.72 163 LEU A CA 1
ATOM 1392 C C . LEU A 1 163 ? 21.146 6.592 52.903 1.00 43.72 163 LEU A C 1
ATOM 1394 O O . LEU A 1 163 ? 22.084 6.886 53.637 1.00 43.72 163 LEU A O 1
ATOM 1398 N N . THR A 1 164 ? 20.312 5.605 53.248 1.00 52.94 164 THR A N 1
ATOM 1399 C CA . THR A 1 164 ? 20.460 4.897 54.544 1.00 52.94 164 THR A CA 1
ATOM 1400 C C . THR A 1 164 ? 20.408 3.368 54.471 1.00 52.94 164 THR A C 1
ATOM 1402 O O . THR A 1 164 ? 20.443 2.714 55.506 1.00 52.94 164 THR A O 1
ATOM 1405 N N . ARG A 1 165 ? 20.363 2.747 53.281 1.00 44.97 165 ARG A N 1
ATOM 1406 C CA . ARG A 1 165 ? 20.230 1.272 53.165 1.00 44.97 165 ARG A CA 1
ATOM 1407 C C . ARG A 1 165 ? 21.401 0.522 52.517 1.00 44.97 165 ARG A C 1
ATOM 1409 O O . ARG A 1 165 ? 21.336 -0.696 52.398 1.00 44.97 165 ARG A O 1
ATOM 1416 N N . MET A 1 166 ? 22.485 1.200 52.143 1.00 39.34 166 MET A N 1
ATOM 1417 C CA . MET A 1 166 ? 23.630 0.577 51.449 1.00 39.34 166 MET A CA 1
ATOM 1418 C C . MET A 1 166 ? 24.711 -0.027 52.370 1.00 39.34 166 MET A C 1
ATOM 1420 O O . MET A 1 166 ? 25.688 -0.573 51.868 1.00 39.34 166 MET A O 1
ATOM 1424 N N . THR A 1 167 ? 24.562 0.007 53.699 1.00 45.38 167 THR A N 1
ATOM 1425 C CA . THR A 1 167 ? 25.617 -0.457 54.627 1.00 45.38 167 THR A CA 1
ATOM 1426 C C . THR A 1 167 ? 25.423 -1.855 55.224 1.00 45.38 167 THR A C 1
ATOM 1428 O O . THR A 1 167 ? 26.315 -2.318 55.926 1.00 45.38 167 THR A O 1
ATOM 1431 N N . THR A 1 168 ? 24.338 -2.587 54.940 1.00 51.38 168 THR A N 1
ATOM 1432 C CA . THR A 1 168 ? 24.084 -3.884 55.615 1.00 51.38 168 THR A CA 1
ATOM 1433 C C . THR A 1 168 ? 24.313 -5.148 54.780 1.00 51.38 168 THR A C 1
ATOM 1435 O O . THR A 1 168 ? 24.184 -6.241 55.324 1.00 51.38 168 THR A O 1
ATOM 1438 N N . LEU A 1 169 ? 24.708 -5.065 53.503 1.00 44.69 169 LEU A N 1
ATOM 1439 C CA . LEU A 1 169 ? 24.811 -6.255 52.631 1.00 44.69 169 LEU A CA 1
ATOM 1440 C C . LEU A 1 169 ? 26.226 -6.621 52.154 1.00 44.69 169 LEU A C 1
ATOM 1442 O O . LEU A 1 169 ? 26.377 -7.396 51.214 1.00 44.69 169 LEU A O 1
ATOM 1446 N N . LEU A 1 170 ? 27.272 -6.143 52.830 1.00 46.00 170 LEU A N 1
ATOM 1447 C CA . LEU A 1 170 ? 28.644 -6.630 52.639 1.00 46.00 170 LEU A CA 1
ATOM 1448 C C . LEU A 1 170 ? 29.080 -7.490 53.828 1.00 46.00 170 LEU A C 1
ATOM 1450 O O . LEU A 1 170 ? 29.927 -7.111 54.628 1.00 46.00 170 LEU A O 1
ATOM 1454 N N . THR A 1 171 ? 28.512 -8.693 53.924 1.00 55.69 171 THR A N 1
ATOM 1455 C CA . THR A 1 171 ? 29.189 -9.807 54.604 1.00 55.69 171 THR A CA 1
ATOM 1456 C C . THR A 1 171 ? 29.278 -11.002 53.646 1.00 55.69 171 THR A C 1
ATOM 1458 O O . THR A 1 171 ? 28.276 -11.383 53.037 1.00 55.69 171 THR A O 1
ATOM 1461 N N . PRO A 1 172 ? 30.473 -11.583 53.435 1.00 43.03 172 PRO A N 1
ATOM 1462 C CA . PRO A 1 172 ? 30.663 -12.639 52.448 1.00 43.03 172 PRO A CA 1
ATOM 1463 C C . PRO A 1 172 ? 30.106 -13.982 52.949 1.00 43.03 172 PRO A C 1
ATOM 1465 O O . PRO A 1 172 ? 30.496 -14.485 54.005 1.00 43.03 172 PRO A O 1
ATOM 1468 N N . LYS A 1 173 ? 29.217 -14.595 52.155 1.00 47.50 173 LYS A N 1
ATOM 1469 C CA . LYS A 1 173 ? 28.701 -15.958 52.366 1.00 47.50 173 LYS A CA 1
ATOM 1470 C C . LYS A 1 173 ? 29.837 -16.978 52.206 1.00 47.50 173 LYS A C 1
ATOM 1472 O O . LYS A 1 173 ? 30.322 -17.209 51.100 1.00 47.50 173 LYS A O 1
ATOM 1477 N N . LYS A 1 174 ? 30.243 -17.615 53.308 1.00 43.00 174 LYS A N 1
ATOM 1478 C CA . LYS A 1 174 ? 31.100 -18.809 53.291 1.00 43.00 174 LYS A CA 1
ATOM 1479 C C . LYS A 1 174 ? 30.282 -20.003 52.791 1.00 43.00 174 LYS A C 1
ATOM 1481 O O . LYS A 1 174 ? 29.316 -20.389 53.442 1.00 43.00 174 LYS A O 1
ATOM 1486 N N . TYR A 1 175 ? 30.682 -20.603 51.673 1.00 43.00 175 TYR A N 1
ATOM 1487 C CA . TYR A 1 175 ? 30.205 -21.928 51.276 1.00 43.00 175 TYR A CA 1
ATOM 1488 C C . TYR A 1 175 ? 30.971 -22.994 52.070 1.00 43.00 175 TYR A C 1
ATOM 1490 O O . TYR A 1 175 ? 32.201 -23.024 52.048 1.00 43.00 175 TYR A O 1
ATOM 1498 N N . LYS A 1 176 ? 30.249 -23.878 52.763 1.00 40.06 176 LYS A N 1
ATOM 1499 C CA . LYS A 1 176 ? 30.748 -25.192 53.180 1.00 40.06 176 LYS A CA 1
ATOM 1500 C C . LYS A 1 176 ? 29.757 -26.231 52.682 1.00 40.06 176 LYS A C 1
ATOM 1502 O O . LYS A 1 176 ? 28.570 -26.124 52.973 1.00 40.06 176 LYS A O 1
ATOM 1507 N N . GLY A 1 177 ? 30.267 -27.170 51.893 1.00 46.72 177 GLY A N 1
ATOM 1508 C CA . GLY A 1 177 ? 29.528 -28.341 51.460 1.00 46.72 177 GLY A CA 1
ATOM 1509 C C . GLY A 1 177 ? 29.414 -29.389 52.560 1.00 46.72 177 GLY A C 1
ATOM 1510 O O . GLY A 1 177 ? 30.264 -29.458 53.450 1.00 46.72 177 GLY A O 1
ATOM 1511 N N . GLN A 1 178 ? 28.360 -30.184 52.440 1.00 40.41 178 GLN A N 1
ATOM 1512 C CA . GLN A 1 178 ? 28.319 -31.640 52.539 1.00 40.41 178 GLN A CA 1
ATOM 1513 C C . GLN A 1 178 ? 27.010 -32.099 51.901 1.00 40.41 178 GLN A C 1
ATOM 1515 O O . GLN A 1 178 ? 26.004 -31.375 52.076 1.00 40.41 178 GLN A O 1
#

Foldseek 3Di:
DDDPVRVVVVVVVVVVVVCCVVQNDEDDDPDDPQDPQQCSDPVLVVLVVQLVVLVVCVVVVVDDPVVSVVSNVVSVVVVVVSNVVVVVVVVVVCVCLVPPVVPVVVVVVVVVPDSYDHDPPDPPQDPVNVVVVVVVVVVVVVVPVVVCVVPVVVVVVVPDDPPPPPPPPPDDDDDDDD

pLDDT: mean 75.17, std 19.33, range [33.03, 97.56]

Organism: Lasius niger (NCBI:txid67767)